Protein AF-A0A351G3H6-F1 (afdb_monomer_lite)

Structure (mmCIF, N/CA/C/O backbone):
data_AF-A0A351G3H6-F1
#
_entry.id   AF-A0A351G3H6-F1
#
loop_
_atom_site.group_PDB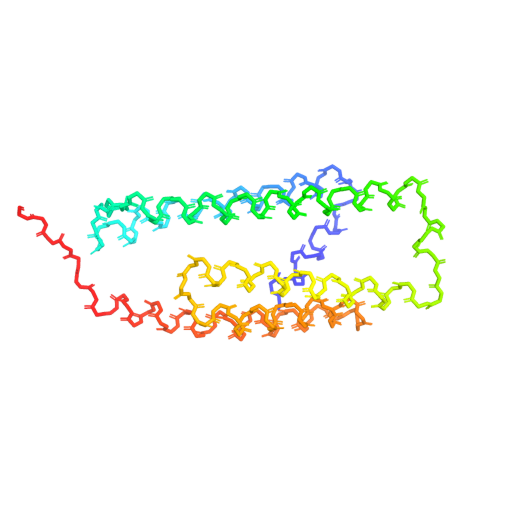
_atom_site.id
_atom_site.type_symbol
_atom_site.label_atom_id
_atom_site.label_alt_id
_atom_site.label_comp_id
_atom_site.label_asym_id
_atom_site.label_entity_id
_atom_site.label_seq_id
_atom_site.pdbx_PDB_ins_code
_atom_site.Cartn_x
_atom_site.Cartn_y
_atom_site.Cartn_z
_atom_site.occupancy
_atom_site.B_iso_or_equiv
_atom_site.auth_seq_id
_atom_site.auth_comp_id
_atom_site.auth_asym_id
_atom_site.auth_atom_id
_atom_site.pdbx_PDB_model_num
ATOM 1 N N . MET A 1 1 ? -12.156 1.842 -15.408 1.00 43.75 1 MET A N 1
ATOM 2 C CA . MET A 1 1 ? -12.363 3.058 -16.223 1.00 43.75 1 MET A CA 1
ATOM 3 C C . MET A 1 1 ? -11.607 4.264 -15.655 1.00 43.75 1 MET A C 1
ATOM 5 O O . MET A 1 1 ? -10.754 4.779 -16.357 1.00 43.75 1 MET A O 1
ATOM 9 N N . PHE A 1 2 ? -11.799 4.653 -14.385 1.00 36.72 2 PHE A N 1
ATOM 10 C CA . PHE A 1 2 ? -11.137 5.833 -13.784 1.00 36.72 2 PHE A CA 1
ATOM 11 C C . PHE A 1 2 ? -9.591 5.787 -13.794 1.00 36.72 2 PHE A C 1
ATOM 13 O O . PHE A 1 2 ? -8.960 6.754 -14.196 1.00 36.72 2 PHE A O 1
ATOM 20 N N . ALA A 1 3 ? -8.977 4.643 -13.456 1.00 39.97 3 ALA A N 1
ATOM 21 C CA . ALA A 1 3 ? -7.512 4.480 -13.465 1.00 39.97 3 ALA A CA 1
ATOM 22 C C . ALA A 1 3 ? -6.876 4.498 -14.874 1.00 39.97 3 ALA A C 1
ATOM 24 O O . ALA A 1 3 ? -5.707 4.836 -15.028 1.00 39.97 3 ALA A O 1
ATOM 25 N N . MET A 1 4 ? -7.651 4.147 -15.908 1.00 45.72 4 MET A N 1
ATOM 26 C CA . MET A 1 4 ? -7.210 4.247 -17.302 1.00 45.72 4 MET A CA 1
ATOM 27 C C . MET A 1 4 ? -7.226 5.713 -17.732 1.00 45.72 4 MET A C 1
ATOM 29 O O . MET A 1 4 ? -6.219 6.198 -18.223 1.00 45.72 4 MET A O 1
ATOM 33 N N . TYR A 1 5 ? -8.300 6.450 -17.423 1.00 52.88 5 TYR A N 1
ATOM 34 C CA . TYR A 1 5 ? -8.360 7.888 -17.686 1.00 52.88 5 TYR A CA 1
ATOM 35 C C . TYR A 1 5 ? -7.268 8.668 -16.965 1.00 52.88 5 TYR A C 1
ATOM 37 O O . TYR A 1 5 ? -6.685 9.536 -17.591 1.00 52.88 5 TYR A O 1
ATOM 45 N N . THR A 1 6 ? -6.929 8.359 -15.709 1.00 53.75 6 THR A N 1
ATOM 46 C CA . THR A 1 6 ? -5.825 9.056 -15.035 1.00 53.75 6 THR A CA 1
ATOM 47 C C . THR A 1 6 ? -4.483 8.758 -15.699 1.00 53.75 6 THR A C 1
ATOM 49 O O . THR A 1 6 ? -3.735 9.688 -15.972 1.00 53.75 6 THR A O 1
ATOM 52 N N . PHE A 1 7 ? -4.186 7.502 -16.041 1.00 53.31 7 PHE A N 1
ATOM 53 C CA . PHE A 1 7 ? -2.929 7.151 -16.708 1.00 53.31 7 PHE A CA 1
ATOM 54 C C . PHE A 1 7 ? -2.808 7.773 -18.111 1.00 53.31 7 PHE A C 1
ATOM 56 O O . PHE A 1 7 ? -1.765 8.332 -18.444 1.00 53.31 7 PHE A O 1
ATOM 63 N N . THR A 1 8 ? -3.876 7.752 -18.918 1.00 58.50 8 THR A N 1
ATOM 64 C CA . THR A 1 8 ? -3.886 8.383 -20.249 1.00 58.50 8 THR A CA 1
ATOM 65 C C . THR A 1 8 ? -3.872 9.913 -20.159 1.00 58.50 8 THR A C 1
ATOM 67 O O . THR A 1 8 ? -3.156 10.551 -20.922 1.00 58.50 8 THR A O 1
ATOM 70 N N . PHE A 1 9 ? -4.580 10.504 -19.190 1.00 60.75 9 PHE A N 1
ATOM 71 C CA . PHE A 1 9 ? -4.569 11.945 -18.908 1.00 60.75 9 PHE A CA 1
ATOM 72 C C . PHE A 1 9 ? -3.180 12.429 -18.480 1.00 60.75 9 PHE A C 1
ATOM 74 O O . PHE A 1 9 ? -2.695 13.439 -18.978 1.00 60.75 9 PHE A O 1
ATOM 81 N N . PHE A 1 10 ? -2.488 11.685 -17.612 1.00 56.06 10 PHE A N 1
ATOM 82 C CA . PHE A 1 10 ? -1.134 12.038 -17.184 1.00 56.06 10 PHE A CA 1
ATOM 83 C C . PHE A 1 10 ? -0.089 11.840 -18.291 1.00 56.06 10 PHE A C 1
ATOM 85 O O . PHE A 1 10 ? 0.872 12.606 -18.354 1.00 56.06 10 PHE A O 1
ATOM 92 N N . ASN A 1 11 ? -0.277 10.866 -19.187 1.00 61.12 11 ASN A N 1
ATOM 93 C CA . ASN A 1 11 ? 0.575 10.691 -20.371 1.00 61.12 11 ASN A CA 1
ATOM 94 C C . ASN A 1 11 ? 0.300 11.705 -21.490 1.00 61.12 11 ASN A C 1
ATOM 96 O O . ASN A 1 11 ? 1.111 11.812 -22.405 1.00 61.12 11 ASN A O 1
ATOM 100 N N . GLN A 1 12 ? -0.793 12.468 -21.417 1.00 62.59 12 GLN A N 1
AT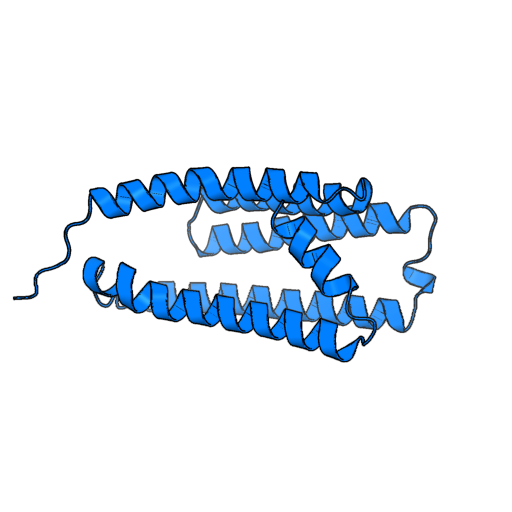OM 101 C CA . GLN A 1 12 ? -1.077 13.551 -22.361 1.00 62.59 12 GLN A CA 1
ATOM 102 C C . GLN A 1 12 ? -0.185 14.785 -22.120 1.00 62.59 12 GLN A C 1
ATOM 104 O O . GLN A 1 12 ? -0.038 15.627 -23.004 1.00 62.59 12 GLN A O 1
ATOM 109 N N . PHE A 1 13 ? 0.444 14.895 -20.944 1.00 65.50 13 PHE A N 1
ATOM 110 C CA . PHE A 1 13 ? 1.420 15.944 -20.663 1.00 65.50 13 PHE A CA 1
ATOM 111 C C . PHE A 1 13 ? 2.793 15.564 -21.227 1.00 65.50 13 PHE A C 1
ATOM 113 O O . PHE A 1 13 ? 3.546 14.813 -20.609 1.00 65.50 13 PHE A O 1
ATOM 120 N N . GLU A 1 14 ? 3.149 16.150 -22.371 1.00 68.38 14 GLU A N 1
ATOM 121 C CA . GLU A 1 14 ? 4.490 16.042 -22.974 1.00 68.38 14 GLU A CA 1
ATOM 122 C C . GLU A 1 14 ? 5.597 16.517 -22.012 1.00 68.38 14 GLU A C 1
ATOM 124 O O . GLU A 1 14 ? 6.701 15.970 -21.954 1.00 68.38 14 GLU A O 1
ATOM 129 N N . ASN A 1 15 ? 5.275 17.511 -21.179 1.00 80.62 15 ASN A N 1
ATOM 130 C CA . ASN A 1 15 ? 6.177 18.043 -20.168 1.00 80.62 15 ASN A CA 1
ATOM 131 C C . ASN A 1 15 ? 6.239 17.131 -18.935 1.00 80.62 15 ASN A C 1
ATOM 133 O O . ASN A 1 15 ? 5.326 17.120 -18.102 1.00 80.62 15 ASN A O 1
ATOM 137 N N . LYS A 1 16 ? 7.385 16.459 -18.746 1.00 78.50 16 LYS A N 1
ATOM 138 C CA . LYS A 1 16 ? 7.681 15.620 -17.565 1.00 78.50 16 LYS A CA 1
ATOM 139 C C . LYS A 1 16 ? 7.382 16.327 -16.233 1.00 78.50 16 LYS A C 1
ATOM 141 O O . LYS A 1 16 ? 6.886 15.691 -15.306 1.00 78.50 16 LYS A O 1
ATOM 146 N N . ALA A 1 17 ? 7.633 17.637 -16.151 1.00 80.25 17 ALA A N 1
ATOM 147 C CA . ALA A 1 17 ? 7.360 18.442 -14.959 1.00 80.25 17 ALA A CA 1
ATOM 148 C C . ALA A 1 17 ? 5.858 18.533 -14.624 1.00 80.25 17 ALA A C 1
ATOM 150 O O . ALA A 1 17 ? 5.484 18.345 -13.470 1.00 80.25 17 ALA A O 1
ATOM 151 N N . LEU A 1 18 ? 4.989 18.745 -15.622 1.00 80.81 18 LEU A N 1
ATOM 152 C CA . LEU A 1 18 ? 3.534 18.806 -15.420 1.00 80.81 18 LEU A CA 1
ATOM 153 C C . LEU A 1 18 ? 2.966 17.446 -15.003 1.00 80.81 18 LEU A C 1
ATOM 155 O O . LEU A 1 18 ? 2.073 17.382 -14.157 1.00 80.81 18 LEU A O 1
ATOM 159 N N . ARG A 1 19 ? 3.528 16.350 -15.526 1.00 73.62 19 ARG A N 1
ATOM 160 C CA . ARG A 1 19 ? 3.146 14.993 -15.115 1.00 73.62 19 ARG A CA 1
ATOM 161 C C . ARG A 1 19 ? 3.458 14.735 -13.641 1.00 73.62 19 ARG A C 1
ATOM 163 O O . ARG A 1 19 ? 2.611 14.235 -12.914 1.00 73.62 19 ARG A O 1
ATOM 170 N N . ILE A 1 20 ? 4.654 15.106 -13.185 1.00 79.12 20 ILE A N 1
ATOM 171 C CA . ILE A 1 20 ? 5.042 14.944 -11.775 1.00 79.12 20 ILE A CA 1
ATOM 172 C C . ILE A 1 20 ? 4.177 15.830 -10.873 1.00 79.12 20 ILE A C 1
ATOM 174 O O . ILE A 1 20 ? 3.655 15.358 -9.867 1.00 79.12 20 ILE A O 1
ATOM 178 N N . LEU A 1 21 ? 3.983 17.096 -11.246 1.00 85.12 21 LEU A N 1
ATOM 179 C CA . LEU A 1 21 ? 3.228 18.060 -10.442 1.00 85.12 21 LEU A CA 1
ATOM 180 C C . LEU A 1 21 ? 1.768 17.629 -10.261 1.00 85.12 21 LEU A C 1
ATOM 182 O O . LEU A 1 21 ? 1.204 17.751 -9.177 1.00 85.12 21 LEU A O 1
ATOM 186 N N . SER A 1 22 ? 1.171 17.067 -11.306 1.00 81.25 22 SER A N 1
ATOM 187 C CA . SER A 1 22 ? -0.216 16.618 -11.284 1.00 81.25 22 SER A CA 1
ATOM 188 C C . SER A 1 22 ? -0.416 15.295 -10.518 1.00 81.25 22 SER A C 1
ATOM 190 O O . SER A 1 22 ? -1.437 15.142 -9.845 1.00 81.25 22 SER A O 1
ATOM 192 N N . LEU A 1 23 ? 0.582 14.400 -10.491 1.00 77.50 23 LEU A N 1
ATOM 193 C CA . LEU A 1 23 ? 0.608 13.248 -9.573 1.00 77.50 23 LEU A CA 1
ATOM 194 C C . LEU A 1 23 ? 0.722 13.692 -8.107 1.00 77.50 23 LEU A C 1
ATOM 196 O O . LEU A 1 23 ? -0.060 13.244 -7.269 1.00 77.50 23 LEU A O 1
ATOM 200 N N . LEU A 1 24 ? 1.632 14.625 -7.806 1.00 81.38 24 LEU A N 1
ATOM 201 C CA . LEU A 1 24 ? 1.787 15.182 -6.457 1.00 81.38 24 LEU A CA 1
ATOM 202 C C . LEU A 1 24 ? 0.509 15.878 -5.982 1.00 81.38 24 LEU A C 1
ATOM 204 O O . LEU A 1 24 ? 0.099 15.712 -4.835 1.00 81.38 24 LEU A O 1
ATOM 208 N N . PHE A 1 25 ? -0.151 16.628 -6.866 1.00 87.44 25 PHE A N 1
ATOM 209 C CA . PHE A 1 25 ? -1.426 17.267 -6.556 1.00 87.44 25 PHE A CA 1
ATOM 210 C C . PHE A 1 25 ? -2.495 16.242 -6.154 1.00 87.44 25 PHE A C 1
ATOM 212 O O . PHE A 1 25 ? -3.207 16.457 -5.174 1.00 87.44 25 PHE A O 1
ATOM 219 N N . LEU A 1 26 ? -2.582 15.111 -6.861 1.00 83.25 26 LEU A N 1
ATOM 220 C CA . LEU A 1 26 ? -3.535 14.047 -6.550 1.00 83.25 26 LEU A CA 1
ATOM 221 C C . LEU A 1 26 ? -3.251 13.395 -5.187 1.00 83.25 26 LEU A C 1
ATOM 223 O O . LEU A 1 26 ? -4.183 13.157 -4.419 1.00 83.25 26 LEU A O 1
ATOM 227 N N . GLU A 1 27 ? -1.981 13.152 -4.855 1.00 79.19 27 GLU A N 1
ATOM 228 C CA . GLU A 1 27 ? -1.587 12.621 -3.544 1.00 79.19 27 GLU A CA 1
ATOM 229 C C . GLU A 1 27 ? -1.917 13.595 -2.409 1.00 79.19 27 GLU A C 1
ATOM 231 O O . GLU A 1 27 ? -2.527 13.207 -1.409 1.00 79.19 27 GLU A O 1
ATOM 236 N N . ILE A 1 28 ? -1.588 14.879 -2.582 1.00 86.50 28 ILE A N 1
ATOM 237 C CA . ILE A 1 28 ? -1.913 15.933 -1.614 1.00 86.50 28 ILE A CA 1
ATOM 238 C C . ILE A 1 28 ? -3.428 16.019 -1.420 1.00 86.50 28 ILE A C 1
ATOM 240 O O . ILE A 1 28 ? -3.905 16.060 -0.284 1.00 86.50 28 ILE A O 1
ATOM 244 N N . PHE A 1 29 ? -4.192 16.000 -2.513 1.00 87.44 29 PHE A N 1
ATOM 245 C CA . PHE A 1 29 ? -5.648 16.035 -2.466 1.00 87.44 29 PHE A CA 1
ATOM 246 C C . PHE A 1 29 ? -6.224 14.823 -1.722 1.00 87.44 29 PHE A C 1
ATOM 248 O O . PHE A 1 29 ? -7.118 14.982 -0.889 1.00 87.44 29 PHE A O 1
ATOM 255 N N . ALA A 1 30 ? -5.683 13.622 -1.945 1.00 80.81 30 ALA A N 1
ATOM 256 C CA . ALA A 1 30 ? -6.097 12.413 -1.237 1.00 80.81 30 ALA A CA 1
ATOM 257 C C . ALA A 1 30 ? -5.825 12.501 0.276 1.00 80.81 30 ALA A C 1
ATOM 259 O O . ALA A 1 30 ? -6.692 12.156 1.085 1.00 80.81 30 ALA A O 1
ATOM 260 N N . VAL A 1 31 ? -4.656 13.012 0.677 1.00 85.12 31 VAL A N 1
ATOM 261 C CA . VAL A 1 31 ? -4.322 13.249 2.093 1.00 85.12 31 VAL A CA 1
ATOM 262 C C . VAL A 1 31 ? -5.274 14.272 2.707 1.00 85.12 31 VAL A C 1
ATOM 264 O O . VAL A 1 31 ? -5.785 14.061 3.809 1.00 85.12 31 VAL A O 1
ATOM 267 N N . PHE A 1 32 ? -5.563 15.355 1.986 1.00 88.62 32 PHE A N 1
ATOM 268 C CA . PHE A 1 32 ? -6.497 16.382 2.431 1.00 88.62 32 PHE A CA 1
ATOM 269 C C . PHE A 1 32 ? -7.895 15.793 2.644 1.00 88.62 32 PHE A C 1
ATOM 271 O O . PHE A 1 32 ? -8.475 15.935 3.720 1.00 88.62 32 PHE A O 1
ATOM 278 N N . PHE A 1 33 ? -8.402 15.034 1.671 1.00 87.75 33 PHE A N 1
ATOM 279 C CA . PHE A 1 33 ? -9.681 14.340 1.782 1.00 87.75 33 PHE A CA 1
ATOM 280 C C . PHE A 1 33 ? -9.727 13.404 2.998 1.00 87.75 33 PHE A C 1
ATOM 282 O O . PHE A 1 33 ? -10.720 13.383 3.722 1.00 87.75 33 PHE A O 1
ATOM 289 N N . LEU A 1 34 ? -8.643 12.682 3.286 1.00 84.31 34 LEU A N 1
ATOM 290 C CA . LEU A 1 34 ? -8.563 11.789 4.441 1.00 84.31 34 LEU A CA 1
ATOM 291 C C . LEU A 1 34 ? -8.593 12.549 5.778 1.00 84.31 34 LEU A C 1
ATOM 293 O O . LEU A 1 34 ? -9.296 12.138 6.704 1.00 84.31 34 LEU A O 1
ATOM 297 N N . ILE A 1 35 ? -7.877 13.671 5.887 1.00 87.25 35 ILE A N 1
ATOM 298 C CA . ILE A 1 35 ? -7.851 14.500 7.103 1.00 87.25 35 ILE A CA 1
ATOM 299 C C . ILE A 1 35 ? -9.235 15.106 7.374 1.00 87.25 35 ILE A C 1
ATOM 301 O O . ILE A 1 35 ? -9.760 14.991 8.487 1.00 87.25 35 ILE A O 1
ATOM 305 N N . TYR A 1 36 ? -9.852 15.714 6.360 1.00 88.06 36 TYR A N 1
ATOM 306 C CA . TYR A 1 36 ? -11.158 16.361 6.503 1.00 88.06 36 TYR A CA 1
ATOM 307 C C . TYR A 1 36 ? -12.294 15.348 6.632 1.00 88.06 36 TYR A C 1
ATOM 309 O O . TYR A 1 36 ? -13.168 15.515 7.483 1.00 88.06 36 TYR A O 1
ATOM 317 N N . GLY A 1 37 ? -12.245 14.253 5.874 1.00 83.31 37 GLY A N 1
ATOM 318 C CA . GLY A 1 37 ? -13.189 13.146 5.989 1.00 83.31 37 GLY A CA 1
ATOM 319 C C . GLY A 1 37 ? -13.181 12.546 7.393 1.00 83.31 37 GLY A C 1
ATOM 320 O O . GLY A 1 37 ? -14.242 12.323 7.980 1.00 83.31 37 GLY A O 1
ATOM 321 N N . LYS A 1 38 ? -11.998 12.387 8.002 1.00 83.88 38 LYS A N 1
ATOM 322 C CA . LYS A 1 38 ? -11.884 11.951 9.398 1.00 83.88 38 LYS A CA 1
ATOM 323 C C . LYS A 1 38 ? -12.576 12.934 10.350 1.00 83.88 38 LYS A C 1
ATOM 325 O O . LYS A 1 38 ? -13.373 12.500 11.186 1.00 83.88 38 LYS A O 1
ATOM 330 N N . LYS A 1 39 ? -12.305 14.237 10.214 1.00 85.81 39 LYS A N 1
ATOM 331 C CA . LYS A 1 39 ? -12.865 15.294 11.077 1.00 85.81 39 LYS A CA 1
ATOM 332 C C . LYS A 1 39 ? -14.388 15.407 10.972 1.00 85.81 39 LYS A C 1
ATOM 334 O O . LYS A 1 39 ? -15.037 15.622 11.986 1.00 85.81 39 LYS A O 1
ATOM 339 N N . LEU A 1 40 ? -14.949 15.255 9.774 1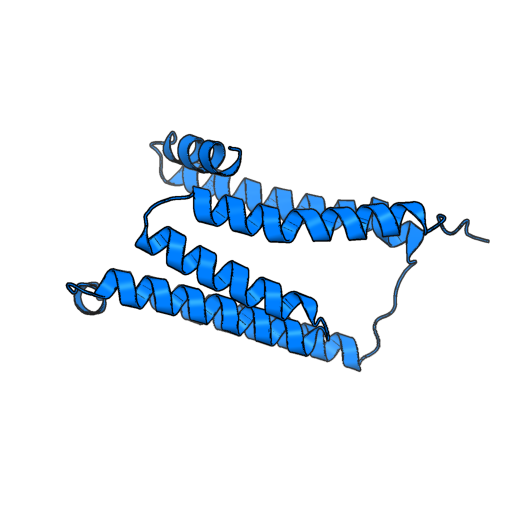.00 85.75 40 LEU A N 1
ATOM 340 C CA . LEU A 1 40 ? -16.383 15.432 9.529 1.00 85.75 40 LEU A CA 1
ATOM 341 C C . LEU A 1 40 ? -17.202 14.171 9.821 1.00 85.75 40 LEU A C 1
ATOM 343 O O . LEU A 1 40 ? -18.305 14.267 10.346 1.00 85.75 40 LEU A O 1
ATOM 347 N N . ILE A 1 41 ? -16.679 12.989 9.486 1.00 82.62 41 ILE A N 1
ATOM 348 C CA . ILE A 1 41 ? -17.452 11.742 9.559 1.00 82.62 41 ILE A CA 1
ATOM 349 C C . ILE A 1 41 ? -17.146 10.986 10.849 1.00 82.62 41 ILE A C 1
ATOM 351 O O . ILE A 1 41 ? -18.053 10.608 11.589 1.00 82.62 41 ILE A O 1
ATOM 355 N N . THR A 1 42 ? -15.864 10.735 11.119 1.00 80.50 42 THR A N 1
ATOM 356 C CA . THR A 1 42 ? -15.473 9.782 12.169 1.00 80.50 42 THR A CA 1
ATOM 357 C C . THR A 1 42 ? -15.347 10.414 13.551 1.00 80.50 42 THR A C 1
ATOM 359 O O . THR A 1 42 ? -15.766 9.791 14.521 1.00 80.50 42 THR A O 1
ATOM 362 N N . VAL A 1 43 ? -14.832 11.644 13.664 1.00 81.81 43 VAL A N 1
ATOM 363 C CA . VAL A 1 43 ? -14.627 12.310 14.966 1.00 81.81 43 VAL A CA 1
ATOM 364 C C . VAL A 1 43 ? -15.945 12.561 15.721 1.00 81.81 43 VAL A C 1
ATOM 366 O O . VAL A 1 43 ? -16.001 12.204 16.894 1.00 81.81 43 VAL A O 1
ATOM 369 N N . PRO A 1 44 ? -17.038 13.057 15.102 1.00 79.50 44 PRO A N 1
ATOM 370 C CA . PRO A 1 44 ? -18.298 13.28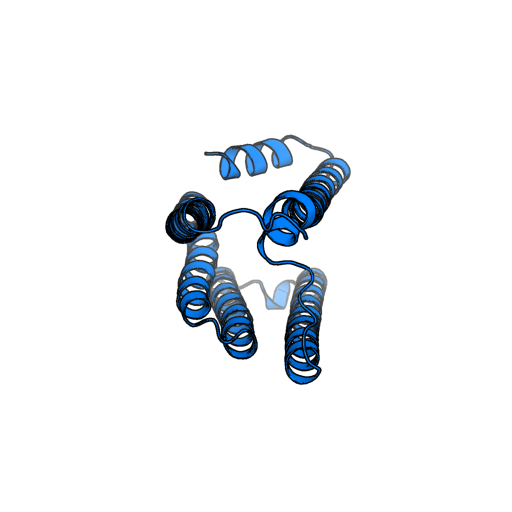0 15.824 1.00 79.50 44 PRO A CA 1
ATOM 371 C C . PRO A 1 44 ? -18.974 11.988 16.312 1.00 79.50 44 PRO A C 1
ATOM 373 O O . PRO A 1 44 ? -19.783 12.015 17.234 1.00 79.50 44 PRO A O 1
ATOM 376 N N . ARG A 1 45 ? -18.673 10.847 15.679 1.00 79.06 45 ARG A N 1
ATOM 377 C CA . ARG A 1 45 ? -19.298 9.550 15.990 1.00 79.06 45 ARG A CA 1
ATOM 378 C C . ARG A 1 45 ? -18.495 8.724 16.986 1.00 79.06 45 ARG A C 1
ATOM 380 O O . ARG A 1 45 ? -19.079 8.046 17.820 1.00 79.06 45 ARG A O 1
ATOM 387 N N . LEU A 1 46 ? -17.169 8.752 16.877 1.00 76.38 46 LEU A N 1
ATOM 388 C CA . LEU A 1 46 ? -16.265 7.963 17.720 1.00 76.38 46 LEU A CA 1
ATOM 389 C C . LEU A 1 46 ? -15.720 8.753 18.918 1.00 76.38 46 LEU A C 1
ATOM 391 O O . LEU A 1 46 ? -15.164 8.142 19.828 1.00 76.38 46 LEU A O 1
ATOM 395 N N . GLY A 1 47 ? -15.869 10.082 18.925 1.00 79.38 47 GLY A N 1
ATOM 396 C CA . GLY A 1 47 ? -15.232 10.959 19.904 1.00 79.38 47 GLY A CA 1
ATOM 397 C C . GLY A 1 47 ? -13.711 11.029 19.728 1.00 79.38 47 GLY A C 1
ATOM 398 O O . GLY A 1 47 ? -13.140 10.477 18.780 1.00 79.38 47 GLY A O 1
ATOM 399 N N . ASP A 1 48 ? -13.042 11.725 20.648 1.00 75.31 48 ASP A N 1
ATOM 400 C CA . ASP A 1 48 ? -11.582 11.808 20.651 1.00 75.31 48 ASP A CA 1
ATOM 401 C C . ASP A 1 48 ? -10.982 10.595 21.379 1.00 75.31 48 ASP A C 1
ATOM 403 O O . ASP A 1 48 ? -11.056 10.456 22.603 1.00 75.31 48 ASP A O 1
ATOM 407 N N . VAL A 1 49 ? -10.434 9.653 20.607 1.00 72.31 49 VAL A N 1
ATOM 408 C CA . VAL A 1 49 ? -9.927 8.387 21.147 1.00 72.31 49 VAL A CA 1
ATOM 409 C C . VAL A 1 49 ? -8.465 8.550 21.552 1.00 72.31 49 VAL A C 1
ATOM 411 O O . VAL A 1 49 ? -7.551 8.499 20.724 1.00 72.31 49 VAL A O 1
ATOM 414 N N . ASN A 1 50 ? -8.226 8.664 22.857 1.00 79.38 50 ASN A N 1
ATOM 415 C CA . ASN A 1 50 ? -6.878 8.669 23.415 1.00 79.38 50 ASN A CA 1
ATOM 416 C C . ASN A 1 50 ? -6.230 7.282 23.301 1.00 79.38 50 ASN A C 1
ATOM 418 O O . ASN A 1 50 ? -6.469 6.377 24.101 1.00 79.38 50 ASN A O 1
ATOM 422 N N . PHE A 1 51 ? -5.364 7.100 22.303 1.00 81.19 51 PHE A N 1
ATOM 423 C CA . PHE A 1 51 ? -4.617 5.854 22.158 1.00 81.19 51 PHE A CA 1
ATOM 424 C C . PHE A 1 51 ? -3.607 5.669 23.299 1.00 81.19 51 PHE A C 1
ATOM 426 O O . PHE A 1 51 ? -2.702 6.485 23.492 1.00 81.19 51 PHE A O 1
ATOM 433 N N . GLY A 1 52 ? -3.710 4.546 24.013 1.00 88.31 52 GLY A N 1
ATOM 434 C CA . GLY A 1 52 ? -2.746 4.164 25.046 1.00 88.31 52 GLY A CA 1
ATOM 435 C C . GLY A 1 52 ? -1.319 3.977 24.504 1.00 88.31 52 GLY A C 1
ATOM 436 O O . GLY A 1 52 ? -1.106 3.720 23.314 1.00 88.31 52 GLY A O 1
ATOM 437 N N . ARG A 1 53 ? -0.317 4.052 25.395 1.00 89.19 53 ARG A N 1
ATOM 438 C CA . ARG A 1 53 ? 1.123 3.973 25.052 1.00 89.19 53 ARG A CA 1
ATOM 439 C C . ARG A 1 53 ? 1.481 2.757 24.182 1.00 89.19 53 ARG A C 1
ATOM 441 O O . ARG A 1 53 ? 2.282 2.886 23.260 1.00 89.19 53 ARG A O 1
ATOM 448 N N . LYS A 1 54 ? 0.856 1.596 24.425 1.00 86.88 54 LYS A N 1
ATOM 449 C CA . LYS A 1 54 ? 1.075 0.357 23.649 1.00 86.88 54 LYS A CA 1
ATOM 450 C C . LYS A 1 54 ? 0.681 0.513 22.174 1.00 86.88 54 LYS A C 1
ATOM 452 O O . LYS A 1 54 ? 1.431 0.099 21.295 1.00 86.88 54 LYS A O 1
ATOM 457 N N . ARG A 1 55 ? -0.457 1.157 21.893 1.00 84.06 55 ARG A N 1
ATOM 458 C CA . ARG A 1 55 ? -0.948 1.380 20.523 1.00 84.06 55 ARG A CA 1
ATOM 459 C C . ARG A 1 55 ? -0.126 2.438 19.789 1.00 84.06 55 ARG A C 1
ATOM 461 O O . ARG A 1 55 ? 0.177 2.248 18.616 1.00 84.06 55 ARG A O 1
ATOM 468 N N . LYS A 1 56 ? 0.309 3.492 20.491 1.00 87.12 56 LYS A N 1
ATOM 469 C CA . LYS A 1 56 ? 1.228 4.498 19.930 1.00 87.12 56 LYS A CA 1
ATOM 470 C C . LYS A 1 56 ? 2.556 3.872 19.484 1.00 87.12 56 LYS A C 1
ATOM 472 O O . LYS A 1 56 ? 2.980 4.119 18.364 1.00 87.12 56 LYS A O 1
ATOM 477 N N . LYS A 1 57 ? 3.155 2.991 20.298 1.00 89.88 57 LYS A N 1
ATOM 478 C CA . LYS A 1 57 ? 4.386 2.265 19.924 1.00 89.88 57 LYS A CA 1
ATOM 479 C C . LYS A 1 57 ? 4.213 1.401 18.670 1.00 89.88 57 LYS A C 1
ATOM 481 O O . LYS A 1 57 ? 5.057 1.449 17.784 1.00 89.88 57 LYS A O 1
ATOM 486 N N . ARG A 1 58 ? 3.109 0.650 18.565 1.00 88.19 58 ARG A N 1
ATOM 487 C CA . ARG A 1 58 ? 2.811 -0.157 17.365 1.00 88.19 58 ARG A CA 1
ATOM 488 C C . ARG A 1 58 ? 2.683 0.697 16.105 1.00 88.19 58 ARG A C 1
ATOM 490 O O . ARG A 1 58 ? 3.216 0.322 15.068 1.00 88.19 58 ARG A O 1
ATOM 497 N N . LEU A 1 59 ? 2.046 1.865 16.208 1.00 87.56 59 LEU A N 1
ATOM 498 C CA . LEU A 1 59 ? 1.972 2.814 15.098 1.00 87.56 59 LEU A CA 1
ATOM 499 C C . LEU A 1 59 ? 3.362 3.313 14.682 1.00 87.56 59 LEU A C 1
ATOM 501 O O . LEU A 1 59 ? 3.657 3.357 13.493 1.00 87.56 59 LEU A O 1
ATOM 505 N N . SER A 1 60 ? 4.234 3.633 15.642 1.00 89.62 60 SER A N 1
ATOM 506 C CA . SER A 1 60 ? 5.619 4.019 15.346 1.00 89.62 60 SER A CA 1
ATOM 507 C C . SER A 1 60 ? 6.388 2.914 14.617 1.00 89.62 60 SER A C 1
ATOM 509 O O . SER A 1 60 ? 7.128 3.224 13.689 1.00 89.62 60 SER A O 1
ATOM 511 N N . TYR A 1 61 ? 6.180 1.638 14.964 1.00 90.56 61 TYR A N 1
ATOM 512 C CA . TYR A 1 61 ? 6.780 0.521 14.223 1.00 90.56 61 TYR A CA 1
ATOM 51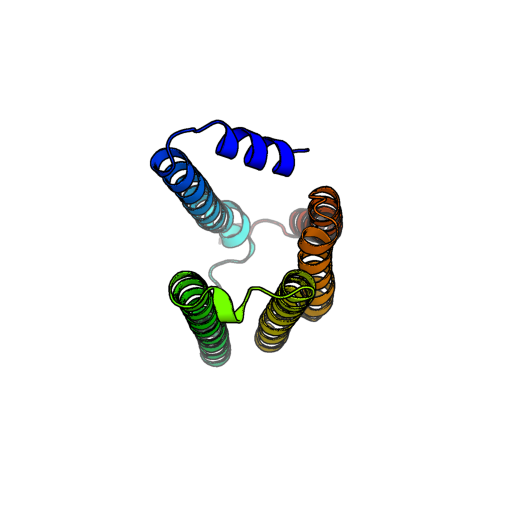3 C C . TYR A 1 61 ? 6.259 0.426 12.790 1.00 90.56 61 TYR A C 1
ATOM 515 O O . TYR A 1 61 ? 7.053 0.251 11.874 1.00 90.56 61 TYR A O 1
ATOM 523 N N . ILE A 1 62 ? 4.954 0.609 12.574 1.00 89.69 62 ILE A N 1
ATOM 524 C CA . ILE A 1 62 ? 4.373 0.642 11.224 1.00 89.69 62 ILE A CA 1
ATOM 525 C C . ILE A 1 62 ? 4.999 1.762 10.390 1.00 89.69 62 ILE A C 1
ATOM 527 O O . ILE A 1 62 ? 5.376 1.535 9.242 1.00 89.69 62 ILE A O 1
ATOM 531 N N . ILE A 1 63 ? 5.129 2.960 10.965 1.00 89.69 63 ILE A N 1
ATOM 532 C CA . ILE A 1 63 ? 5.756 4.103 10.293 1.00 89.69 63 ILE A CA 1
ATOM 533 C C . ILE A 1 63 ? 7.216 3.782 9.964 1.00 89.69 63 ILE A C 1
ATOM 535 O O . ILE A 1 63 ? 7.636 3.983 8.830 1.00 89.69 63 ILE A O 1
ATOM 539 N N . ALA A 1 64 ? 7.971 3.226 10.914 1.00 91.44 64 ALA A N 1
ATOM 540 C CA . ALA A 1 64 ? 9.365 2.852 10.702 1.00 91.44 64 ALA A CA 1
ATOM 541 C C . ALA A 1 64 ? 9.526 1.806 9.586 1.00 91.44 64 ALA A C 1
ATOM 543 O O . ALA A 1 64 ? 10.354 1.993 8.701 1.00 91.44 64 ALA A O 1
ATOM 544 N N . VAL A 1 65 ? 8.705 0.750 9.574 1.00 90.94 65 VAL A N 1
ATOM 545 C CA . VAL A 1 65 ? 8.721 -0.276 8.515 1.00 90.94 65 VAL A CA 1
ATOM 546 C C . VAL A 1 65 ? 8.421 0.340 7.148 1.00 90.94 65 VAL A C 1
ATOM 548 O O . VAL A 1 65 ? 9.108 0.033 6.177 1.00 90.94 65 VAL A O 1
ATOM 551 N N . ASN A 1 66 ? 7.444 1.247 7.067 1.00 88.69 66 ASN A N 1
ATOM 552 C CA . ASN A 1 66 ? 7.126 1.939 5.817 1.00 88.69 66 ASN A CA 1
ATOM 553 C C . ASN A 1 66 ? 8.264 2.857 5.354 1.00 88.69 66 ASN A C 1
ATOM 555 O O . ASN A 1 66 ? 8.581 2.873 4.169 1.00 88.69 66 ASN A O 1
ATOM 559 N N . LEU A 1 67 ? 8.915 3.578 6.271 1.00 90.50 67 LEU A N 1
ATOM 560 C CA . LEU A 1 67 ? 10.068 4.421 5.945 1.00 90.50 67 LEU A CA 1
ATOM 561 C C . LEU A 1 67 ? 11.252 3.594 5.443 1.00 90.50 67 LEU A C 1
ATOM 563 O O . LEU A 1 67 ? 11.839 3.937 4.422 1.00 90.50 67 LEU A O 1
ATOM 567 N N . VAL A 1 68 ? 11.570 2.482 6.112 1.00 92.06 68 VAL A N 1
ATOM 568 C CA . VAL A 1 68 ? 12.623 1.561 5.661 1.00 92.06 68 VAL A CA 1
ATOM 569 C C . VAL A 1 68 ? 12.274 0.996 4.287 1.00 92.06 68 VAL A C 1
ATOM 571 O O . VAL A 1 68 ? 13.121 0.995 3.400 1.00 92.06 68 VAL A O 1
ATOM 574 N N . SER A 1 69 ? 11.022 0.589 4.069 1.00 88.81 69 SER A N 1
ATOM 575 C CA . SER A 1 69 ? 10.572 0.143 2.750 1.00 88.81 69 SER A CA 1
ATOM 576 C C . SER A 1 69 ? 10.766 1.211 1.678 1.00 88.81 69 SER A C 1
ATOM 578 O O . SER A 1 69 ? 11.265 0.915 0.595 1.00 88.81 69 SER A O 1
ATOM 580 N N . LEU A 1 70 ? 10.380 2.453 1.969 1.00 87.75 70 LEU A N 1
ATOM 581 C CA . LEU A 1 70 ? 10.535 3.565 1.040 1.00 87.75 70 LEU A CA 1
ATOM 582 C C . LEU A 1 70 ? 12.011 3.810 0.709 1.00 87.75 70 LEU A C 1
ATOM 584 O O . LEU A 1 70 ? 12.342 4.025 -0.452 1.00 87.75 70 LEU A O 1
ATOM 588 N N . MET A 1 71 ? 12.901 3.721 1.701 1.00 89.88 71 MET A N 1
ATOM 589 C CA . MET A 1 71 ? 14.347 3.835 1.492 1.00 89.88 71 MET A CA 1
ATOM 590 C C . MET A 1 71 ? 14.891 2.705 0.616 1.00 89.88 71 MET A C 1
ATOM 592 O O . MET A 1 71 ? 15.676 2.977 -0.288 1.00 89.88 71 MET A O 1
ATOM 596 N N . VAL A 1 72 ? 14.458 1.459 0.835 1.00 89.44 72 VAL A N 1
ATOM 597 C CA . VAL A 1 72 ? 14.849 0.310 -0.001 1.00 89.44 72 VAL A CA 1
ATOM 598 C C . VAL A 1 72 ? 14.381 0.509 -1.442 1.00 89.44 72 VAL A C 1
ATOM 600 O O . VAL A 1 72 ? 15.165 0.323 -2.371 1.00 89.44 72 VAL A O 1
ATOM 603 N N . LEU A 1 73 ? 13.137 0.954 -1.642 1.00 86.00 73 LEU A N 1
ATOM 604 C CA . LEU A 1 73 ? 12.609 1.247 -2.975 1.00 86.00 73 LEU A CA 1
ATOM 605 C C . LEU A 1 73 ? 13.379 2.390 -3.648 1.00 86.00 73 LEU A C 1
ATOM 607 O O . LEU A 1 73 ? 13.805 2.240 -4.791 1.00 86.00 73 LEU A O 1
ATOM 611 N N . ALA A 1 74 ? 13.635 3.491 -2.940 1.00 83.44 74 ALA A N 1
ATOM 612 C CA . ALA A 1 74 ? 14.422 4.606 -3.460 1.00 83.44 74 ALA A CA 1
ATOM 613 C C . ALA A 1 74 ? 15.851 4.177 -3.827 1.00 83.44 74 ALA A C 1
ATOM 615 O O . ALA A 1 74 ? 16.329 4.500 -4.912 1.00 83.44 74 ALA A O 1
ATOM 616 N N . ALA A 1 75 ? 16.512 3.394 -2.969 1.00 87.31 75 ALA A N 1
ATOM 617 C CA . ALA A 1 75 ? 17.839 2.852 -3.238 1.00 87.31 75 ALA A CA 1
ATOM 618 C C . ALA A 1 75 ? 17.836 1.930 -4.464 1.00 87.31 75 ALA A C 1
ATOM 620 O O . ALA A 1 75 ? 18.720 2.047 -5.309 1.00 87.31 75 ALA A O 1
ATOM 621 N N . SER A 1 76 ? 16.826 1.063 -4.604 1.00 83.69 76 SER A N 1
ATOM 622 C CA . SER A 1 76 ? 16.683 0.192 -5.775 1.00 83.69 76 SER A CA 1
ATOM 623 C C . SER A 1 76 ? 16.480 0.987 -7.069 1.00 83.69 76 SER A C 1
ATOM 625 O O . SER A 1 76 ? 17.126 0.690 -8.071 1.00 83.69 76 SER A O 1
ATOM 627 N N . ALA A 1 77 ? 15.682 2.058 -7.034 1.00 81.94 77 ALA A N 1
ATOM 628 C CA . ALA A 1 77 ? 15.470 2.942 -8.177 1.00 81.94 77 ALA A CA 1
ATOM 629 C C . ALA A 1 77 ? 16.748 3.707 -8.558 1.00 81.94 77 ALA A C 1
ATOM 631 O O . ALA A 1 77 ? 17.080 3.814 -9.738 1.00 81.94 77 ALA A O 1
ATOM 632 N N . ILE A 1 78 ? 17.500 4.214 -7.576 1.00 85.50 78 ILE A N 1
ATOM 633 C CA . ILE A 1 78 ? 18.798 4.861 -7.813 1.00 85.50 78 ILE A CA 1
ATOM 634 C C . ILE A 1 78 ? 19.780 3.855 -8.424 1.00 85.50 78 ILE A C 1
ATOM 636 O O . ILE A 1 78 ? 20.414 4.153 -9.434 1.00 85.50 78 ILE A O 1
ATOM 640 N N . LEU A 1 79 ? 19.870 2.648 -7.862 1.00 84.81 79 LEU A N 1
ATOM 641 C CA . LEU A 1 79 ? 20.773 1.607 -8.348 1.00 84.81 79 LEU A CA 1
ATOM 642 C C . LEU A 1 79 ? 20.436 1.182 -9.781 1.00 84.81 79 LEU A C 1
ATOM 644 O O . LEU A 1 79 ? 21.348 1.031 -10.586 1.00 84.81 79 LEU A O 1
ATOM 648 N N . GLN A 1 80 ? 19.151 1.063 -10.122 1.00 82.25 80 GLN A N 1
ATOM 649 C CA . GLN A 1 80 ? 18.703 0.762 -11.482 1.00 82.25 80 GLN A CA 1
ATOM 650 C C . GLN A 1 80 ? 19.129 1.839 -12.493 1.00 82.25 80 GLN A C 1
ATOM 652 O O . GLN A 1 80 ? 19.449 1.510 -13.631 1.00 82.25 80 GLN A O 1
ATOM 657 N N . ASN A 1 81 ? 19.173 3.112 -12.084 1.00 81.62 81 ASN A N 1
ATOM 658 C CA . ASN A 1 81 ? 19.643 4.203 -12.942 1.00 81.62 81 ASN A CA 1
ATOM 659 C C . ASN A 1 81 ? 21.173 4.224 -13.102 1.00 81.62 81 ASN A C 1
ATOM 661 O O . ASN A 1 81 ? 21.664 4.569 -14.171 1.00 81.62 81 ASN A O 1
ATOM 665 N N . ILE A 1 82 ? 21.930 3.878 -12.054 1.00 89.88 82 ILE A N 1
ATOM 666 C CA . ILE A 1 82 ? 23.405 3.903 -12.085 1.00 89.88 82 ILE A CA 1
ATOM 667 C C . ILE A 1 82 ? 23.977 2.640 -12.749 1.00 89.88 82 ILE A C 1
ATOM 669 O O . ILE A 1 82 ? 25.000 2.712 -13.426 1.00 89.88 82 ILE A O 1
ATOM 673 N N . ARG A 1 83 ? 23.345 1.483 -12.526 1.00 88.44 83 ARG A N 1
ATOM 674 C CA . ARG A 1 83 ? 23.802 0.151 -12.953 1.00 88.44 83 ARG A CA 1
ATOM 675 C C . ARG A 1 83 ? 22.671 -0.622 -13.644 1.00 88.44 83 ARG A C 1
ATOM 677 O O . ARG A 1 83 ? 22.202 -1.628 -13.100 1.00 88.44 83 ARG A O 1
ATOM 684 N N . PRO A 1 84 ? 22.199 -0.172 -14.821 1.00 82.75 84 PRO A N 1
ATOM 685 C CA . PRO A 1 84 ? 21.116 -0.842 -15.543 1.00 82.75 84 PRO A CA 1
ATOM 686 C C . PRO A 1 84 ? 21.452 -2.296 -15.913 1.00 82.75 84 PRO A C 1
ATOM 688 O O . PRO A 1 84 ? 20.548 -3.125 -15.983 1.00 82.75 84 PRO A O 1
ATOM 691 N N . GLU A 1 85 ? 22.736 -2.628 -16.071 1.00 84.69 85 GLU A N 1
ATOM 692 C CA . GLU A 1 85 ? 23.245 -3.973 -16.361 1.00 84.69 85 GLU A CA 1
ATOM 693 C C . GLU A 1 85 ? 22.871 -5.027 -15.308 1.00 84.69 85 GLU A C 1
ATOM 695 O O . GLU A 1 85 ? 22.741 -6.203 -15.633 1.00 84.69 85 GLU A O 1
ATOM 700 N N . LEU A 1 86 ? 22.642 -4.621 -14.054 1.00 78.62 86 LEU A N 1
ATOM 701 C CA . LEU A 1 86 ? 22.207 -5.532 -12.988 1.00 78.62 86 LEU A CA 1
ATOM 702 C C . LEU A 1 86 ? 20.733 -5.939 -13.127 1.00 78.62 86 LEU A C 1
ATOM 704 O O . LEU A 1 86 ? 20.295 -6.906 -12.507 1.00 78.62 86 LEU A O 1
ATOM 708 N N . PHE A 1 87 ? 19.969 -5.200 -13.933 1.00 75.75 87 PHE A N 1
ATOM 709 C CA . PHE A 1 87 ? 18.527 -5.362 -14.104 1.00 75.75 87 PHE A CA 1
ATOM 710 C C . PHE A 1 87 ? 18.129 -5.655 -15.559 1.00 75.75 87 PHE A C 1
ATOM 712 O O . PHE A 1 87 ? 16.938 -5.791 -15.844 1.00 75.75 87 PHE A O 1
ATOM 719 N N . SER A 1 88 ? 19.085 -5.780 -16.485 1.00 67.19 88 SER A N 1
ATOM 720 C CA . SER A 1 88 ? 18.843 -6.139 -17.883 1.00 67.19 88 SER A CA 1
ATOM 721 C C . SER A 1 88 ? 19.184 -7.613 -18.134 1.00 67.19 88 SER A C 1
ATOM 723 O O . SER A 1 88 ? 20.333 -8.013 -18.282 1.00 67.19 88 SER A O 1
ATOM 725 N N . GLY A 1 89 ? 18.155 -8.457 -18.183 1.00 74.12 89 GLY A N 1
ATOM 726 C CA . GLY A 1 89 ? 18.280 -9.876 -18.511 1.00 74.12 89 GLY A CA 1
ATOM 727 C C . GLY A 1 89 ? 16.959 -10.420 -19.040 1.00 74.12 89 GLY A C 1
ATOM 728 O O . GLY A 1 89 ? 15.907 -9.838 -18.795 1.00 74.12 89 GLY A O 1
ATOM 729 N N . THR A 1 90 ? 16.983 -11.547 -19.750 1.00 66.44 90 THR A N 1
ATOM 730 C CA . THR A 1 90 ? 15.797 -12.092 -20.441 1.00 66.44 90 THR A CA 1
ATOM 731 C C . THR A 1 90 ? 14.620 -12.377 -19.496 1.00 66.44 90 THR A C 1
ATOM 733 O O . THR A 1 90 ? 13.468 -12.271 -19.900 1.00 66.44 90 THR A O 1
ATOM 736 N N . ASN A 1 91 ? 14.902 -12.645 -18.214 1.00 78.38 91 ASN A N 1
ATOM 737 C CA . ASN A 1 91 ? 13.897 -12.855 -17.163 1.00 78.38 91 ASN A CA 1
ATOM 738 C C . ASN A 1 91 ? 13.804 -11.698 -16.157 1.00 78.38 91 ASN A C 1
ATOM 740 O O . ASN A 1 91 ? 13.100 -11.822 -15.152 1.00 78.38 91 ASN A O 1
ATOM 744 N N . SER A 1 92 ? 14.519 -10.590 -16.376 1.00 78.88 92 SER A N 1
ATOM 745 C CA . SER A 1 92 ? 14.630 -9.544 -15.360 1.00 78.88 92 SER A CA 1
ATOM 746 C C . SER A 1 92 ? 13.281 -8.912 -15.050 1.00 78.88 92 SER A C 1
ATOM 748 O O . SER A 1 92 ? 12.980 -8.719 -13.879 1.00 78.88 92 SER A O 1
ATOM 750 N N . ASN A 1 93 ? 12.426 -8.718 -16.060 1.00 80.12 93 ASN A N 1
ATOM 751 C CA . ASN A 1 93 ? 11.095 -8.146 -15.869 1.00 80.12 93 ASN A CA 1
ATOM 752 C C . ASN A 1 93 ? 10.175 -9.037 -15.014 1.00 80.12 93 ASN A C 1
ATOM 754 O O . ASN A 1 93 ? 9.426 -8.549 -14.172 1.00 80.12 93 ASN A O 1
ATOM 758 N N . LEU A 1 94 ? 10.238 -10.360 -15.186 1.00 86.50 94 LEU A N 1
ATOM 759 C CA . LEU A 1 94 ? 9.408 -11.279 -14.403 1.00 86.50 94 LEU A CA 1
ATOM 760 C C . LEU A 1 94 ? 9.888 -11.340 -12.948 1.00 86.50 94 LEU A C 1
ATOM 762 O O . LEU A 1 94 ? 9.076 -11.281 -12.025 1.00 86.50 94 LEU A O 1
ATOM 766 N N . ILE A 1 95 ? 11.206 -11.393 -12.738 1.00 87.94 95 ILE A N 1
ATOM 767 C CA . ILE A 1 95 ? 11.813 -11.417 -11.402 1.00 87.94 95 ILE A CA 1
ATOM 768 C C . ILE A 1 95 ? 11.522 -10.115 -10.648 1.00 87.94 95 ILE A C 1
ATOM 770 O O . ILE A 1 95 ? 11.128 -10.168 -9.483 1.00 87.94 95 ILE A O 1
ATOM 774 N N . THR A 1 96 ? 11.663 -8.953 -11.292 1.00 85.56 96 THR A N 1
ATOM 775 C CA . THR A 1 96 ? 11.353 -7.659 -10.666 1.00 85.56 96 THR A CA 1
ATOM 776 C C . THR A 1 96 ? 9.865 -7.538 -10.355 1.00 85.56 96 THR A C 1
ATOM 778 O O . THR A 1 96 ? 9.514 -7.163 -9.239 1.00 85.56 96 THR A O 1
ATOM 781 N N . SER A 1 97 ? 8.988 -7.929 -11.282 1.00 87.88 97 SER A N 1
ATOM 782 C CA . SER A 1 97 ? 7.532 -7.869 -11.100 1.00 87.88 97 SER A CA 1
ATOM 783 C C . SER A 1 97 ? 7.052 -8.733 -9.936 1.00 87.88 97 SER A C 1
ATOM 785 O O . SER A 1 97 ? 6.322 -8.262 -9.059 1.00 87.88 97 SER A O 1
ATOM 787 N N . VAL A 1 98 ? 7.489 -9.996 -9.891 1.00 92.88 98 VAL A N 1
ATOM 788 C CA . VAL A 1 98 ? 7.155 -10.920 -8.799 1.00 92.88 98 VAL A CA 1
ATOM 789 C C . VAL A 1 98 ? 7.790 -10.450 -7.493 1.00 92.88 98 VAL A C 1
ATOM 791 O O . VAL A 1 98 ? 7.111 -10.420 -6.468 1.00 92.88 98 VAL A O 1
ATOM 794 N N . GLY A 1 99 ? 9.053 -10.019 -7.523 1.00 91.81 99 GLY A N 1
ATOM 795 C CA . GLY A 1 99 ? 9.760 -9.495 -6.355 1.00 91.81 99 GLY A CA 1
ATOM 796 C C . GLY A 1 99 ? 9.050 -8.294 -5.730 1.00 91.81 99 GLY A C 1
ATOM 797 O O . GLY A 1 99 ? 8.837 -8.273 -4.518 1.00 91.81 99 GLY A O 1
ATOM 798 N N . MET A 1 100 ? 8.598 -7.337 -6.545 1.00 88.12 100 MET A N 1
ATOM 799 C CA . MET A 1 100 ? 7.814 -6.191 -6.078 1.00 88.12 100 MET A CA 1
ATOM 800 C C . MET A 1 100 ? 6.457 -6.615 -5.513 1.00 88.12 100 MET A C 1
ATOM 802 O O . MET A 1 100 ? 6.059 -6.125 -4.458 1.00 88.12 100 MET A O 1
ATOM 806 N N . GLY A 1 101 ? 5.758 -7.551 -6.160 1.00 92.12 101 GLY A N 1
ATOM 807 C CA . GLY A 1 101 ? 4.494 -8.085 -5.645 1.00 92.12 101 GLY A CA 1
ATOM 808 C C . GLY A 1 101 ? 4.649 -8.752 -4.275 1.00 92.12 101 GLY A C 1
ATOM 809 O O . GLY A 1 101 ? 3.880 -8.471 -3.353 1.00 92.12 101 GLY A O 1
ATOM 810 N N . VAL A 1 102 ? 5.686 -9.578 -4.106 1.00 95.56 102 VAL A N 1
ATOM 811 C CA . VAL A 1 102 ? 6.028 -10.221 -2.827 1.00 95.56 102 VAL A CA 1
ATOM 812 C C . VAL A 1 102 ? 6.405 -9.182 -1.773 1.00 95.56 102 VAL A C 1
ATOM 814 O O . VAL A 1 102 ? 5.935 -9.268 -0.640 1.00 95.56 102 VAL A O 1
ATOM 817 N N . TRP A 1 103 ? 7.195 -8.172 -2.136 1.00 93.25 103 TRP A N 1
ATOM 818 C CA . TRP A 1 103 ? 7.581 -7.077 -1.244 1.00 93.25 103 TRP A CA 1
ATOM 819 C C . TRP A 1 103 ? 6.365 -6.305 -0.717 1.00 93.25 103 TRP A C 1
ATOM 821 O O . TRP A 1 103 ? 6.216 -6.102 0.490 1.00 93.25 103 TRP A O 1
ATOM 831 N N . ILE A 1 104 ? 5.443 -5.942 -1.612 1.00 92.44 104 ILE A N 1
ATOM 832 C CA . ILE A 1 104 ? 4.186 -5.265 -1.275 1.00 92.44 104 ILE A CA 1
ATOM 833 C C . ILE A 1 104 ? 3.330 -6.130 -0.343 1.00 92.44 104 ILE A C 1
ATOM 835 O O . ILE A 1 104 ? 2.816 -5.635 0.668 1.00 92.44 104 ILE A O 1
ATOM 839 N N . ALA A 1 105 ? 3.190 -7.422 -0.650 1.00 95.50 105 ALA A N 1
ATOM 840 C CA . ALA A 1 105 ? 2.450 -8.354 0.192 1.00 95.50 105 ALA A CA 1
ATOM 841 C C . ALA A 1 105 ? 3.101 -8.497 1.577 1.00 95.50 105 ALA A C 1
ATOM 843 O O . ALA A 1 105 ? 2.404 -8.503 2.594 1.00 95.50 105 ALA A O 1
ATOM 844 N N . PHE A 1 106 ? 4.431 -8.552 1.641 1.00 95.50 106 PHE A N 1
ATOM 845 C CA . PHE A 1 106 ? 5.183 -8.651 2.887 1.00 95.50 106 PHE A CA 1
ATOM 846 C C . PHE A 1 106 ? 4.951 -7.432 3.784 1.00 95.50 106 PHE A C 1
ATOM 848 O O . PHE A 1 106 ? 4.506 -7.586 4.920 1.00 95.50 106 PHE A O 1
ATOM 855 N N . ILE A 1 107 ? 5.159 -6.217 3.273 1.00 93.44 107 ILE A N 1
ATOM 856 C CA . ILE A 1 107 ? 4.980 -4.986 4.061 1.00 93.44 107 ILE A CA 1
ATOM 857 C C . ILE A 1 107 ? 3.544 -4.850 4.543 1.00 93.44 107 ILE A C 1
ATOM 859 O O . ILE A 1 107 ? 3.308 -4.568 5.718 1.00 93.44 107 ILE A O 1
ATOM 863 N N . THR A 1 108 ? 2.579 -5.105 3.662 1.00 92.88 108 THR A N 1
ATOM 864 C CA . THR A 1 108 ? 1.160 -5.008 4.014 1.00 92.88 108 THR A CA 1
ATOM 865 C C . THR A 1 108 ? 0.779 -6.053 5.070 1.00 92.88 108 THR A C 1
ATOM 867 O O . THR A 1 108 ? 0.010 -5.756 5.984 1.00 92.88 108 THR A O 1
ATOM 870 N N . SER A 1 109 ? 1.378 -7.246 5.027 1.00 95.31 109 SER A N 1
ATOM 871 C CA . SER A 1 109 ? 1.207 -8.286 6.052 1.00 95.31 109 SER A CA 1
ATOM 872 C C . SER A 1 109 ? 1.846 -7.902 7.390 1.00 95.31 109 SER A C 1
ATOM 874 O O . SER A 1 109 ? 1.256 -8.126 8.447 1.00 95.31 109 SER A O 1
ATOM 876 N N . VAL A 1 110 ? 3.019 -7.265 7.373 1.00 93.81 110 VAL A N 1
ATOM 877 C CA . VAL A 1 110 ? 3.645 -6.712 8.586 1.00 93.81 110 VAL A CA 1
ATOM 878 C C . VAL A 1 110 ? 2.756 -5.622 9.193 1.00 93.81 110 VAL A C 1
ATOM 880 O O . VAL A 1 110 ? 2.544 -5.593 10.406 1.00 93.81 110 VAL A O 1
ATOM 883 N N . MET A 1 111 ? 2.159 -4.761 8.365 1.00 90.88 111 MET A N 1
ATOM 884 C CA . MET A 1 111 ? 1.174 -3.779 8.828 1.00 90.88 111 MET A CA 1
ATOM 885 C C . MET A 1 111 ? -0.058 -4.454 9.437 1.00 90.88 111 MET A C 1
ATOM 887 O O . MET A 1 111 ? -0.518 -4.023 10.492 1.00 90.88 111 MET A O 1
ATOM 891 N N . ALA A 1 112 ? -0.566 -5.523 8.818 1.00 93.88 112 ALA A N 1
ATOM 892 C CA . ALA A 1 112 ? -1.702 -6.295 9.323 1.00 93.88 112 ALA A CA 1
ATOM 893 C C . ALA A 1 112 ? -1.438 -6.855 10.724 1.00 93.88 112 ALA A C 1
ATOM 895 O O . ALA A 1 112 ? -2.299 -6.730 11.596 1.00 93.88 112 ALA A O 1
ATOM 896 N N . TYR A 1 113 ? -0.226 -7.368 10.954 1.00 93.62 113 TYR A N 1
ATOM 897 C CA . TYR A 1 113 ? 0.216 -7.865 12.254 1.00 93.62 113 TYR A CA 1
ATOM 898 C C . TYR A 1 113 ? 0.205 -6.770 13.324 1.00 93.62 113 TYR A C 1
ATOM 900 O O . TYR A 1 113 ? -0.383 -6.936 14.388 1.00 93.62 113 TYR A O 1
ATOM 908 N N . PHE A 1 114 ? 0.811 -5.611 13.052 1.00 90.56 114 PHE A N 1
ATOM 909 C CA . PHE A 1 114 ? 0.870 -4.533 14.045 1.00 90.56 114 PHE A CA 1
ATOM 910 C C . PHE A 1 114 ? -0.479 -3.841 14.285 1.00 90.56 114 PHE A C 1
ATOM 912 O O . PHE A 1 114 ? -0.687 -3.261 15.357 1.00 90.56 114 PHE A O 1
ATOM 919 N N . LEU A 1 115 ? -1.380 -3.883 13.301 1.00 87.31 115 LEU A N 1
ATOM 920 C CA . LEU A 1 115 ? -2.731 -3.333 13.391 1.00 87.31 115 LEU A CA 1
ATOM 921 C C . LEU A 1 115 ? -3.756 -4.314 13.982 1.00 87.31 115 LEU A C 1
ATOM 923 O O . LEU A 1 115 ? -4.898 -3.899 14.176 1.00 87.31 115 LEU A O 1
ATOM 927 N N . ASP A 1 116 ? -3.371 -5.565 14.268 1.00 89.44 116 ASP A N 1
ATOM 928 C CA . ASP A 1 116 ? -4.272 -6.668 14.644 1.00 89.44 116 ASP A CA 1
ATOM 929 C C . ASP A 1 116 ? -5.465 -6.803 13.667 1.00 89.44 116 ASP A C 1
ATOM 931 O O . ASP A 1 116 ? -6.612 -7.022 14.062 1.00 89.44 116 ASP A O 1
ATOM 935 N N . PHE A 1 117 ? -5.211 -6.620 12.364 1.00 89.56 117 PHE A N 1
ATOM 936 C CA . PHE A 1 117 ? -6.249 -6.556 11.333 1.00 89.56 117 PHE A CA 1
ATOM 937 C C . PHE A 1 117 ? -6.190 -7.758 10.382 1.00 89.56 117 PHE A C 1
ATOM 939 O O . PHE A 1 117 ? -5.622 -7.677 9.296 1.00 89.56 117 PHE A O 1
ATOM 946 N N . ASN A 1 118 ? -6.858 -8.861 10.744 1.00 93.56 118 ASN A N 1
ATOM 947 C CA . ASN A 1 118 ? -6.807 -10.123 9.984 1.00 93.56 118 ASN A CA 1
ATOM 948 C C . ASN A 1 118 ? -7.172 -9.976 8.493 1.00 93.56 118 ASN A C 1
ATOM 950 O O . ASN A 1 118 ? -6.529 -10.563 7.627 1.00 93.56 118 ASN A O 1
ATOM 954 N N . ARG A 1 119 ? -8.164 -9.141 8.162 1.00 92.81 119 ARG A N 1
ATOM 955 C CA . ARG A 1 119 ? -8.561 -8.885 6.761 1.00 92.81 119 ARG A CA 1
ATOM 956 C C . ARG A 1 119 ? -7.459 -8.243 5.911 1.00 92.81 119 ARG A C 1
ATOM 958 O O . ARG A 1 119 ? -7.461 -8.397 4.695 1.00 92.81 119 ARG A O 1
ATOM 965 N N . LEU A 1 120 ? -6.516 -7.533 6.534 1.00 92.81 120 LEU A N 1
ATOM 966 C CA . LEU A 1 120 ? -5.446 -6.843 5.821 1.00 92.81 120 LEU A CA 1
ATOM 967 C C . LEU A 1 120 ? -4.410 -7.830 5.253 1.00 92.81 120 LEU A C 1
ATOM 969 O O . LEU A 1 120 ? -3.780 -7.508 4.254 1.00 92.81 120 LEU A O 1
ATOM 973 N N . TYR A 1 121 ? -4.307 -9.055 5.790 1.00 96.25 121 TYR A N 1
ATOM 974 C CA . TYR A 1 121 ? -3.517 -10.130 5.171 1.00 96.25 121 TYR A CA 1
ATOM 975 C C . TYR A 1 121 ? -4.097 -10.577 3.826 1.00 96.25 121 TYR A C 1
ATOM 977 O O . TYR A 1 121 ? -3.359 -10.784 2.866 1.00 96.25 121 TYR A O 1
ATOM 985 N N . ILE A 1 122 ? -5.427 -10.675 3.729 1.00 96.25 122 ILE A N 1
ATOM 986 C CA . ILE A 1 122 ? -6.103 -11.015 2.470 1.00 96.25 122 ILE A CA 1
ATOM 987 C C . ILE A 1 122 ? -5.844 -9.907 1.444 1.00 96.25 122 ILE A C 1
ATOM 989 O O . ILE A 1 122 ? -5.482 -10.182 0.302 1.00 96.25 122 ILE A O 1
ATOM 993 N N . TYR A 1 123 ? -5.948 -8.644 1.867 1.00 94.44 123 TYR A N 1
ATOM 994 C CA . TYR A 1 123 ? -5.645 -7.503 1.001 1.00 94.44 123 TYR A CA 1
ATOM 995 C C . TYR A 1 123 ? -4.175 -7.457 0.588 1.00 94.44 123 TYR A C 1
ATOM 997 O O . TYR A 1 123 ? -3.897 -7.121 -0.556 1.00 94.44 123 TYR A O 1
ATOM 1005 N N . ALA A 1 124 ? -3.245 -7.846 1.462 1.00 95.62 124 ALA A N 1
ATOM 1006 C CA . ALA A 1 124 ? -1.828 -7.938 1.131 1.00 95.62 124 ALA A CA 1
ATOM 1007 C C . ALA A 1 124 ? -1.576 -8.907 -0.033 1.00 95.62 124 ALA A C 1
ATOM 1009 O O . ALA A 1 124 ? -0.863 -8.567 -0.976 1.00 95.62 124 ALA A O 1
ATOM 1010 N N . LEU A 1 125 ? -2.202 -10.087 0.008 1.00 96.81 125 LEU A N 1
ATOM 1011 C CA . LEU A 1 125 ? -2.084 -11.093 -1.046 1.00 96.81 125 LEU A CA 1
ATOM 1012 C C . LEU A 1 125 ? -2.734 -10.636 -2.351 1.00 96.81 125 LEU A C 1
ATOM 1014 O O . LEU A 1 125 ? -2.114 -10.733 -3.409 1.00 96.81 125 LEU A O 1
ATOM 1018 N N . ILE A 1 126 ? -3.956 -10.101 -2.287 1.00 96.00 126 ILE A N 1
ATOM 1019 C CA . ILE A 1 126 ? -4.665 -9.593 -3.470 1.00 96.00 126 ILE A CA 1
ATOM 1020 C C . ILE A 1 126 ? -3.872 -8.456 -4.111 1.00 96.00 126 ILE A C 1
ATOM 1022 O O . ILE A 1 126 ? -3.665 -8.450 -5.318 1.00 96.00 126 ILE A O 1
ATOM 1026 N N . TYR A 1 127 ? -3.394 -7.507 -3.310 1.00 93.38 127 TYR A N 1
ATOM 1027 C CA . TYR A 1 127 ? -2.702 -6.330 -3.815 1.00 93.38 127 TYR A CA 1
ATOM 1028 C C . TYR A 1 127 ? -1.311 -6.670 -4.365 1.00 93.38 127 TYR A C 1
ATOM 1030 O O . TYR A 1 127 ? -0.964 -6.230 -5.459 1.00 93.38 127 TYR A O 1
ATOM 1038 N N . GLY A 1 128 ? -0.541 -7.509 -3.664 1.00 94.69 128 GLY A N 1
ATOM 1039 C CA . GLY A 1 128 ? 0.766 -7.968 -4.136 1.00 94.69 128 GLY A CA 1
ATOM 1040 C C . GLY A 1 128 ? 0.677 -8.802 -5.417 1.00 94.69 128 GLY A C 1
ATOM 1041 O O . GLY A 1 128 ? 1.429 -8.562 -6.361 1.00 94.69 128 GLY A O 1
ATOM 1042 N N . SER A 1 129 ? -0.280 -9.734 -5.491 1.00 95.50 129 SER A N 1
ATOM 1043 C CA . SER A 1 129 ? -0.501 -10.540 -6.701 1.00 95.50 129 SER A CA 1
ATOM 1044 C C . SER A 1 129 ? -1.019 -9.703 -7.870 1.00 95.50 129 SER A C 1
ATOM 1046 O O . SER A 1 129 ? -0.524 -9.857 -8.983 1.00 95.50 129 SER A O 1
ATOM 1048 N N . ALA A 1 130 ? -1.943 -8.769 -7.627 1.00 94.00 130 ALA A N 1
ATOM 1049 C CA . ALA A 1 130 ? -2.430 -7.856 -8.654 1.00 94.00 130 ALA A CA 1
ATOM 1050 C C . ALA A 1 130 ? -1.312 -6.969 -9.203 1.00 94.00 130 ALA A C 1
ATOM 1052 O O . ALA A 1 130 ? -1.226 -6.783 -10.413 1.00 94.00 130 ALA A O 1
ATOM 1053 N N . PHE A 1 131 ? -0.428 -6.463 -8.338 1.00 90.25 131 PHE A N 1
ATOM 1054 C CA . PHE A 1 131 ? 0.722 -5.676 -8.770 1.00 90.25 131 PHE A CA 1
ATOM 1055 C C . PHE A 1 131 ? 1.661 -6.492 -9.666 1.00 90.25 131 PHE A C 1
ATOM 1057 O O . PHE A 1 131 ? 2.016 -6.038 -10.752 1.00 90.25 131 PHE A O 1
ATOM 1064 N N . ALA A 1 132 ? 2.024 -7.713 -9.260 1.00 92.50 132 ALA A N 1
ATOM 1065 C CA . ALA A 1 132 ? 2.849 -8.589 -10.092 1.00 92.50 132 ALA A CA 1
ATOM 1066 C C . ALA A 1 132 ? 2.165 -8.902 -11.433 1.00 92.50 132 ALA A C 1
ATOM 1068 O O . ALA A 1 132 ? 2.791 -8.794 -12.485 1.00 92.50 132 ALA A O 1
ATOM 1069 N N . ALA A 1 133 ? 0.870 -9.224 -11.410 1.00 92.31 133 ALA A N 1
ATOM 1070 C CA . ALA A 1 133 ? 0.105 -9.557 -12.606 1.00 92.31 133 ALA A CA 1
ATOM 1071 C C . ALA A 1 133 ? 0.022 -8.382 -13.593 1.00 92.31 133 ALA A C 1
ATOM 1073 O O . ALA A 1 133 ? 0.192 -8.579 -14.789 1.00 92.31 133 ALA A O 1
ATOM 1074 N N . VAL A 1 134 ? -0.173 -7.153 -13.111 1.00 90.38 134 VAL A N 1
ATOM 1075 C CA . VAL A 1 134 ? -0.217 -5.956 -13.968 1.00 90.38 134 VAL A CA 1
ATOM 1076 C C . VAL A 1 134 ? 1.102 -5.745 -14.696 1.00 90.38 134 VAL A C 1
ATOM 1078 O O . VAL A 1 134 ? 1.078 -5.445 -15.881 1.00 90.38 134 VAL A O 1
ATOM 1081 N N . ASN A 1 135 ? 2.238 -5.938 -14.022 1.00 87.06 135 ASN A N 1
ATOM 1082 C CA . ASN A 1 135 ? 3.545 -5.771 -14.659 1.00 87.06 135 ASN A CA 1
ATOM 1083 C C . ASN A 1 135 ? 3.889 -6.924 -15.622 1.00 87.06 135 ASN A C 1
ATOM 1085 O O . ASN A 1 135 ? 4.574 -6.705 -16.615 1.00 87.06 135 ASN A O 1
ATOM 1089 N N . ILE A 1 136 ? 3.398 -8.143 -15.361 1.00 89.88 136 ILE A N 1
ATOM 1090 C CA . ILE A 1 136 ? 3.621 -9.308 -16.236 1.00 89.88 136 ILE A CA 1
ATOM 1091 C C . ILE A 1 136 ? 2.742 -9.249 -17.490 1.00 89.88 136 ILE A C 1
ATOM 1093 O O . ILE A 1 136 ? 3.219 -9.518 -18.588 1.00 89.88 136 ILE A O 1
ATOM 1097 N N . PHE A 1 137 ? 1.456 -8.932 -17.330 1.00 89.56 137 PHE A N 1
ATOM 1098 C CA . PHE A 1 137 ? 0.475 -8.951 -18.418 1.00 89.56 137 PHE A CA 1
ATOM 1099 C C . PHE A 1 137 ? 0.287 -7.591 -19.093 1.00 89.56 137 PHE A C 1
ATOM 1101 O O . PHE A 1 137 ? -0.504 -7.505 -20.026 1.00 89.56 137 PHE A O 1
ATOM 1108 N N . ASP A 1 138 ? 0.939 -6.539 -18.591 1.00 86.06 138 ASP A N 1
ATOM 1109 C CA . ASP A 1 138 ? 0.816 -5.146 -19.045 1.00 86.06 138 ASP A CA 1
ATOM 1110 C C . ASP A 1 138 ? -0.648 -4.676 -19.188 1.00 86.06 138 ASP A C 1
ATOM 1112 O O . ASP A 1 138 ? -1.032 -3.918 -20.078 1.00 86.06 138 ASP A O 1
ATOM 1116 N N . THR A 1 139 ? -1.520 -5.184 -18.309 1.00 86.25 139 THR A N 1
ATOM 1117 C CA . THR A 1 139 ? -2.961 -4.914 -18.347 1.00 86.25 139 THR A CA 1
ATOM 1118 C C . THR A 1 139 ? -3.418 -4.229 -17.059 1.00 86.25 139 THR A C 1
ATOM 1120 O O . THR A 1 139 ? -3.501 -4.855 -15.997 1.00 86.25 139 THR A O 1
ATOM 1123 N N . PRO A 1 140 ? -3.824 -2.946 -17.117 1.00 83.88 140 PRO A N 1
ATOM 1124 C CA . PRO A 1 140 ? -4.259 -2.210 -15.928 1.00 83.88 140 PRO A CA 1
ATOM 1125 C C . PRO A 1 140 ? -5.598 -2.720 -15.371 1.00 83.88 140 PRO A C 1
ATOM 1127 O O . PRO A 1 140 ? -5.980 -2.388 -14.247 1.00 83.88 140 PRO A O 1
ATOM 1130 N N . ILE A 1 141 ? -6.332 -3.530 -16.144 1.00 88.62 141 ILE A N 1
ATOM 1131 C CA . ILE A 1 141 ? -7.642 -4.052 -15.746 1.00 88.62 141 ILE A CA 1
ATOM 1132 C C . ILE A 1 141 ? -7.550 -5.002 -14.548 1.00 88.62 141 ILE A C 1
ATOM 1134 O O . ILE A 1 141 ? -8.468 -5.035 -13.732 1.00 88.62 141 ILE A O 1
ATOM 1138 N N . LEU A 1 142 ? -6.422 -5.703 -14.391 1.00 88.12 142 LEU A N 1
ATOM 1139 C CA . LEU A 1 142 ? -6.172 -6.589 -13.254 1.00 88.12 142 LEU A CA 1
ATOM 1140 C C . LEU A 1 142 ? -6.026 -5.796 -11.950 1.00 88.12 142 LEU A C 1
ATOM 1142 O O . LEU A 1 142 ? -6.591 -6.178 -10.925 1.00 88.12 142 LEU A O 1
ATOM 1146 N N . PHE A 1 143 ? -5.362 -4.636 -12.003 1.00 86.56 143 PHE A N 1
ATOM 1147 C CA . PHE A 1 143 ? -5.284 -3.723 -10.863 1.00 86.56 143 PHE A CA 1
ATOM 1148 C C . PHE A 1 143 ? -6.664 -3.190 -10.477 1.00 86.56 143 PHE A C 1
ATOM 1150 O O . PHE A 1 143 ? -7.014 -3.135 -9.300 1.00 86.56 143 PHE A O 1
ATOM 1157 N N . LEU A 1 144 ? -7.471 -2.818 -11.477 1.00 88.50 144 LEU A N 1
ATOM 1158 C CA . LEU A 1 144 ? -8.826 -2.320 -11.260 1.00 88.50 144 LEU A CA 1
ATOM 1159 C C . LEU A 1 144 ? -9.719 -3.392 -10.624 1.00 88.50 144 LEU A C 1
ATOM 1161 O O . LEU A 1 144 ? -10.459 -3.089 -9.690 1.00 88.50 144 LEU A O 1
ATOM 1165 N N . ALA A 1 145 ? -9.640 -4.632 -11.106 1.00 92.44 145 ALA A N 1
ATOM 1166 C CA . ALA A 1 145 ? -10.386 -5.752 -10.547 1.00 92.44 145 ALA A CA 1
ATOM 1167 C C . ALA A 1 145 ? -10.016 -5.983 -9.074 1.00 92.44 145 ALA A C 1
ATOM 1169 O O . ALA A 1 145 ? -10.903 -6.073 -8.226 1.00 92.44 145 ALA A O 1
ATOM 1170 N N . ALA A 1 146 ? -8.720 -5.983 -8.751 1.00 91.81 146 ALA A N 1
ATOM 1171 C CA . ALA A 1 146 ? -8.239 -6.098 -7.377 1.00 91.81 146 ALA A CA 1
ATOM 1172 C C . ALA A 1 146 ? -8.699 -4.929 -6.492 1.00 91.81 146 ALA A C 1
ATOM 1174 O O . ALA A 1 146 ? -9.163 -5.142 -5.371 1.00 91.81 146 ALA A O 1
ATOM 1175 N N . ALA A 1 147 ? -8.637 -3.698 -7.006 1.00 90.25 147 ALA A N 1
ATOM 1176 C CA . ALA A 1 147 ? -9.110 -2.513 -6.300 1.00 90.25 147 ALA A CA 1
ATOM 1177 C C . ALA A 1 147 ? -10.610 -2.601 -5.986 1.00 90.25 147 ALA A C 1
ATOM 1179 O O . ALA A 1 147 ? -11.009 -2.321 -4.860 1.00 90.25 147 ALA A O 1
ATOM 1180 N N . LEU A 1 148 ? -11.437 -3.041 -6.939 1.00 93.75 148 LEU A N 1
ATOM 1181 C CA . LEU A 1 148 ? -12.872 -3.248 -6.723 1.00 93.75 148 LEU A CA 1
ATOM 1182 C C . LEU A 1 148 ? -13.140 -4.349 -5.694 1.00 93.75 148 LEU A C 1
ATOM 1184 O O . LEU A 1 148 ? -13.988 -4.173 -4.821 1.00 93.75 148 LEU A O 1
ATOM 1188 N N . LEU A 1 149 ? -12.384 -5.445 -5.749 1.00 94.50 149 LEU A N 1
ATOM 1189 C CA . LEU A 1 149 ? -12.507 -6.562 -4.813 1.00 94.50 149 LEU A CA 1
ATOM 1190 C C . LEU A 1 149 ? -12.195 -6.130 -3.370 1.00 94.50 149 LEU A C 1
ATOM 1192 O O . LEU A 1 149 ? -12.851 -6.586 -2.439 1.00 94.50 149 LEU A O 1
ATOM 1196 N N . ILE A 1 150 ? -11.252 -5.206 -3.171 1.00 93.50 150 ILE A N 1
ATOM 1197 C CA . ILE A 1 150 ? -10.937 -4.634 -1.850 1.00 93.50 150 ILE A CA 1
ATOM 1198 C C . ILE A 1 150 ? -11.960 -3.557 -1.448 1.00 93.50 150 ILE A C 1
ATOM 1200 O O . ILE A 1 150 ? -12.376 -3.479 -0.288 1.00 93.50 150 ILE A O 1
ATOM 1204 N N . LEU A 1 151 ? -12.374 -2.715 -2.396 1.00 92.25 151 LEU A N 1
ATOM 1205 C CA . LEU A 1 151 ? -13.204 -1.542 -2.135 1.00 92.25 151 LEU A CA 1
ATOM 1206 C C . LEU A 1 151 ? -14.661 -1.901 -1.845 1.00 92.25 151 LEU A C 1
ATOM 1208 O O . LEU A 1 151 ? -15.244 -1.299 -0.948 1.00 92.25 151 LEU A O 1
ATOM 1212 N N . ILE A 1 152 ? -15.246 -2.879 -2.542 1.00 94.44 152 ILE A N 1
ATOM 1213 C CA . ILE A 1 152 ? -16.655 -3.262 -2.360 1.00 94.44 152 ILE A CA 1
ATOM 1214 C C . ILE A 1 152 ? -16.930 -3.727 -0.915 1.00 94.44 152 ILE A C 1
ATOM 1216 O O . ILE A 1 152 ? -17.795 -3.131 -0.268 1.00 94.44 152 ILE A O 1
ATOM 1220 N N . PRO A 1 153 ? -16.187 -4.695 -0.336 1.00 92.81 153 PRO A N 1
ATOM 1221 C CA . PRO A 1 153 ? -16.369 -5.080 1.064 1.00 92.81 153 PRO A CA 1
ATOM 1222 C C . PRO A 1 153 ? -16.104 -3.922 2.028 1.00 92.81 153 PRO A C 1
ATOM 1224 O O . PRO A 1 153 ? -16.819 -3.762 3.017 1.00 92.81 153 PRO A O 1
ATOM 1227 N N . GLY A 1 154 ? -15.099 -3.089 1.734 1.00 89.12 154 GLY A N 1
ATOM 1228 C CA . GLY A 1 154 ? -14.794 -1.896 2.523 1.00 89.12 154 GLY A CA 1
ATOM 1229 C C . GLY A 1 154 ? -15.965 -0.913 2.570 1.00 89.12 154 GLY A C 1
ATOM 1230 O O . GLY A 1 154 ? -16.334 -0.451 3.649 1.00 89.12 154 GLY A O 1
ATOM 1231 N N . ALA A 1 155 ? -16.587 -0.651 1.420 1.00 90.44 155 ALA A N 1
ATOM 1232 C CA . ALA A 1 155 ? -17.747 0.218 1.294 1.00 90.44 155 ALA A CA 1
ATOM 1233 C C . ALA A 1 155 ? -18.969 -0.361 2.017 1.00 90.44 155 ALA A C 1
ATOM 1235 O O . ALA A 1 155 ? -19.624 0.3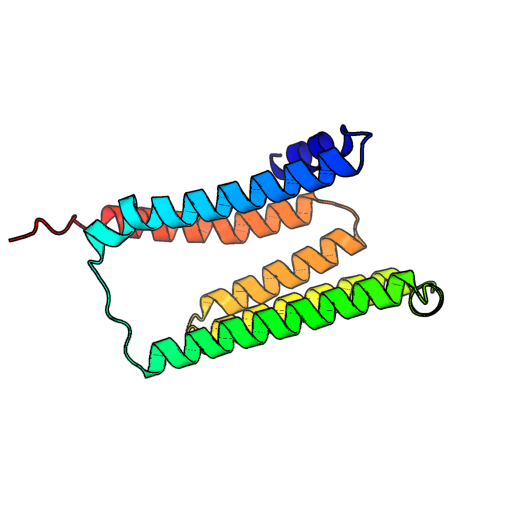72 2.747 1.00 90.44 155 ALA A O 1
ATOM 1236 N N . ILE A 1 156 ? -19.235 -1.666 1.890 1.00 94.81 156 ILE A N 1
ATOM 1237 C CA . ILE A 1 156 ? -20.356 -2.338 2.572 1.00 94.81 156 ILE A CA 1
ATOM 1238 C C . ILE A 1 156 ? -20.208 -2.253 4.097 1.00 94.81 156 ILE A C 1
ATOM 1240 O O . ILE A 1 156 ? -21.148 -1.887 4.801 1.00 94.81 156 ILE A O 1
ATOM 1244 N N . ILE A 1 157 ? -19.021 -2.557 4.631 1.00 90.38 157 ILE A N 1
ATOM 1245 C CA . ILE A 1 157 ? -18.764 -2.461 6.076 1.00 90.38 157 ILE A CA 1
ATOM 1246 C C . ILE A 1 157 ? -18.905 -1.009 6.543 1.00 90.38 157 ILE A C 1
ATOM 1248 O O . ILE A 1 157 ? -19.452 -0.748 7.615 1.00 90.38 157 ILE A O 1
ATOM 1252 N N . PHE A 1 158 ? -18.420 -0.061 5.740 1.00 86.44 158 PHE A N 1
ATOM 1253 C CA . PHE A 1 158 ? -18.503 1.358 6.049 1.00 86.44 158 PHE A CA 1
ATOM 1254 C C . PHE A 1 158 ? -19.948 1.870 6.058 1.00 86.44 158 PHE A C 1
ATOM 1256 O O . PHE A 1 158 ? -20.342 2.536 7.013 1.00 86.44 158 PHE A O 1
ATOM 1263 N N . THR A 1 159 ? -20.764 1.541 5.055 1.00 91.62 159 THR A N 1
ATOM 1264 C CA . THR A 1 159 ? -22.177 1.950 5.013 1.00 91.62 159 THR A CA 1
ATOM 1265 C C . THR A 1 159 ? -22.966 1.326 6.155 1.00 91.62 159 THR A C 1
ATOM 1267 O O . THR A 1 159 ? -23.741 2.023 6.807 1.00 91.62 159 THR A O 1
ATOM 1270 N N . HIS A 1 160 ? -22.709 0.056 6.476 1.00 90.81 160 HIS A N 1
ATOM 1271 C CA . HIS A 1 160 ? -23.314 -0.598 7.631 1.00 90.81 160 HIS A CA 1
ATOM 1272 C C . HIS A 1 160 ? -22.934 0.101 8.944 1.00 90.81 160 HIS A C 1
ATOM 1274 O O . HIS A 1 160 ? -23.803 0.416 9.751 1.00 90.81 160 HIS A O 1
ATOM 1280 N N . PHE A 1 161 ? -21.651 0.420 9.145 1.00 86.44 161 PHE A N 1
ATOM 1281 C CA . PHE A 1 161 ? -21.192 1.191 10.305 1.00 86.44 161 PHE A CA 1
ATOM 1282 C C . PHE A 1 161 ? -21.874 2.564 10.394 1.00 86.44 161 PHE A C 1
ATOM 1284 O O . PHE A 1 161 ? -22.249 3.015 11.478 1.00 86.44 161 PHE A O 1
ATOM 1291 N N . MET A 1 162 ? -22.063 3.226 9.253 1.00 85.12 162 MET A N 1
ATOM 1292 C CA . MET A 1 162 ? -22.726 4.524 9.191 1.00 85.12 162 MET A CA 1
ATOM 1293 C C . MET A 1 162 ? -24.218 4.444 9.529 1.00 85.12 162 MET A C 1
ATOM 1295 O O . MET A 1 162 ? -24.741 5.400 10.102 1.00 85.12 162 MET A O 1
ATOM 1299 N N . ALA A 1 163 ? -24.874 3.329 9.200 1.00 87.12 163 ALA A N 1
ATOM 1300 C CA . ALA A 1 163 ? -26.277 3.078 9.508 1.00 87.12 163 ALA A CA 1
ATOM 1301 C C . ALA A 1 163 ? -26.504 2.712 10.984 1.00 87.12 163 ALA A C 1
ATOM 1303 O O . ALA A 1 163 ? -27.521 3.091 11.559 1.00 87.12 163 ALA A O 1
ATOM 1304 N N . THR A 1 164 ? -25.564 2.002 11.616 1.00 85.06 164 THR A N 1
ATOM 1305 C CA . THR A 1 164 ? -25.717 1.544 13.007 1.00 85.06 164 THR A CA 1
ATOM 1306 C C . THR A 1 164 ? -25.273 2.565 14.052 1.00 85.06 164 THR A C 1
ATOM 1308 O O . THR A 1 164 ? -25.773 2.542 15.176 1.00 85.06 164 THR A O 1
ATOM 1311 N N . THR A 1 165 ? -24.353 3.476 13.719 1.00 80.56 165 THR A N 1
ATOM 1312 C CA . THR A 1 165 ? -23.839 4.473 14.672 1.00 80.56 165 THR A CA 1
ATOM 1313 C C . THR A 1 165 ? -24.646 5.770 14.637 1.00 80.56 165 THR A C 1
ATOM 1315 O O . THR A 1 165 ? -24.574 6.541 13.678 1.00 80.56 165 THR A O 1
ATOM 1318 N N . LYS A 1 166 ? -25.399 6.048 15.712 1.00 77.00 166 LYS A N 1
ATOM 1319 C CA . LYS A 1 166 ? -26.009 7.369 15.928 1.00 77.00 166 LYS A CA 1
ATOM 1320 C C . LYS A 1 166 ? -24.922 8.382 16.325 1.00 77.00 166 LYS A C 1
ATOM 1322 O O . LYS A 1 166 ? -24.013 8.016 17.071 1.00 77.00 166 LYS A O 1
ATOM 1327 N N . PRO A 1 167 ? -24.978 9.631 15.832 1.00 71.88 167 PRO A N 1
ATOM 1328 C CA . PRO A 1 167 ? -24.044 10.668 16.255 1.00 71.88 167 PRO A CA 1
ATOM 1329 C C . PRO A 1 167 ? -24.175 10.899 17.764 1.00 71.88 167 PRO A C 1
ATOM 1331 O O . PRO A 1 167 ? -25.289 10.935 18.285 1.00 71.88 167 PRO A O 1
ATOM 1334 N N . SER A 1 168 ? -23.040 11.035 18.454 1.00 65.19 168 SER A N 1
ATOM 1335 C CA . SER A 1 168 ? -23.025 11.374 19.876 1.00 65.19 168 SER A CA 1
ATOM 1336 C C . SER A 1 168 ? -23.565 12.794 20.032 1.00 65.19 168 SER A C 1
ATOM 1338 O O . SER A 1 168 ? -22.884 13.765 19.700 1.00 65.19 168 SER A O 1
ATOM 1340 N N . THR A 1 169 ? -24.817 12.927 20.468 1.00 63.91 169 THR A N 1
ATOM 1341 C CA . THR A 1 169 ? -25.370 14.204 20.918 1.00 63.91 169 THR A CA 1
ATOM 1342 C C . THR A 1 169 ? -24.711 14.510 22.255 1.00 63.91 169 THR A C 1
ATOM 1344 O O . THR A 1 169 ? -25.089 13.928 23.270 1.00 63.91 169 THR A O 1
ATOM 1347 N N . GLY A 1 170 ? -23.652 15.320 22.226 1.00 59.91 170 GLY A N 1
ATOM 1348 C CA . GLY A 1 170 ? -22.923 15.718 23.425 1.00 59.91 170 GLY A CA 1
ATOM 1349 C C . GLY A 1 170 ? -23.866 16.339 24.454 1.00 59.91 170 GLY A C 1
ATOM 1350 O O . GLY A 1 170 ? -24.503 17.347 24.155 1.00 59.91 170 GLY A O 1
ATOM 1351 N N . ASN A 1 171 ? -23.936 15.713 25.630 1.00 44.59 171 ASN A N 1
ATOM 1352 C CA . ASN A 1 171 ? -24.293 16.358 26.891 1.00 44.59 171 ASN A CA 1
ATOM 1353 C C . ASN A 1 171 ? -22.997 16.679 27.632 1.00 44.59 171 ASN A C 1
ATOM 1355 O O . ASN A 1 171 ? -22.101 15.800 27.613 1.00 44.59 171 ASN A O 1
#

pLDDT: mean 83.66, std 11.74, range [36.72, 96.81]

Sequence (171 aa):
MFAMYTFTFFNQFENKALRILSLLFLEIFAVFFLIYGKKLITVPRLGDVNFGRKRKKRLSYIIAVNLVSLMVLAASAILQNIRPELFSGTNSNLITSVGMGVWIAFITSVMAYFLDFNRLYIYALIYGSAFAAVNIFDTPILFLAAALLILIPGAIIFTHFMATTKPSTGN

Radius of gyration: 19.57 Å; chains: 1; bounding box: 50×32×50 Å

Foldseek 3Di:
DVVVCLVVVLVVPPDPVVSVVVVVVVVVVVVVCVVVVCVPQPCQQPPDDDDDPLLVVLVVVLVVLVVVLVVVVVVVVVCCVVCVVVQDDPCSQLCVLLVQLVSQLVSQVSNCVSVVNPVSNVLSNLQSVLSSCCSVVVDCVSVVVSVCVVVVVVVVVVVVVSVPTDGPPDD

Secondary structure (DSSP, 8-state):
-HHHHHHHHHHT--SHHHHHHHHHHHHHHHHHHHHHHIIIIIHHHH------HHHHHHHHHHHHHHHHHHHHHHHHHHHHHH-GGGT-STTHHHHHHHHHHHHHHHHHHHHHHHTT-HHHHHHHHHHHHHHHHHHHHT-HHHHHHHHHHHHHHHHHHHHHHHHH-------